Protein AF-A0A3B9YRF9-F1 (afdb_monomer_lite)

Radius of gyration: 16.92 Å; chains: 1; bounding box: 31×39×39 Å

Structure (mmCIF, N/CA/C/O backbone):
data_AF-A0A3B9YRF9-F1
#
_entry.id   AF-A0A3B9YRF9-F1
#
loop_
_atom_site.group_PDB
_atom_site.id
_atom_site.type_symbol
_atom_site.label_atom_id
_atom_site.label_alt_id
_atom_site.label_comp_id
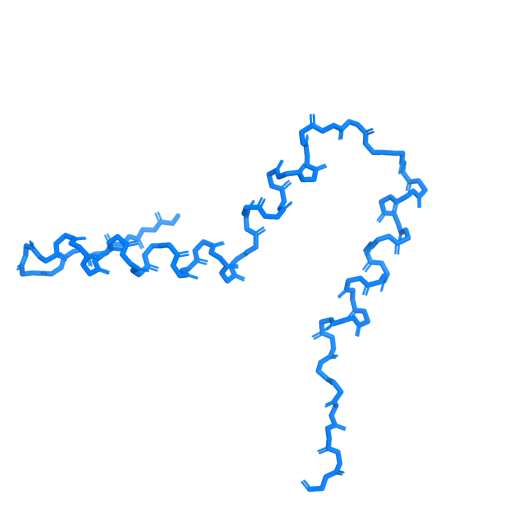_atom_site.label_asym_id
_atom_site.label_entity_id
_atom_site.label_seq_id
_atom_site.pdbx_PDB_ins_code
_atom_site.Cartn_x
_atom_site.Car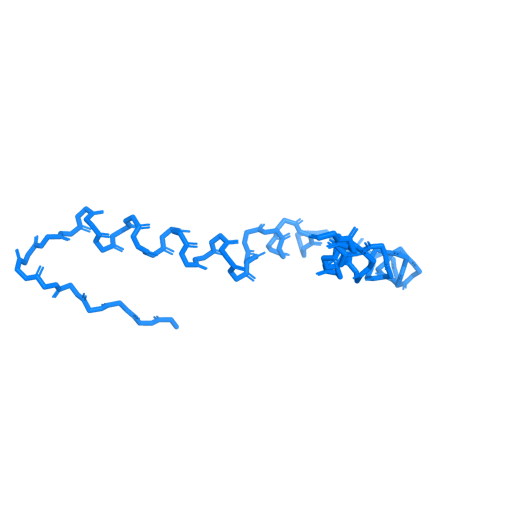tn_y
_atom_site.Cartn_z
_atom_site.occupancy
_atom_site.B_iso_or_equiv
_atom_site.auth_seq_id
_atom_site.auth_comp_id
_atom_site.auth_asym_id
_atom_site.auth_atom_id
_atom_site.pdbx_PDB_model_num
ATOM 1 N N . MET A 1 1 ? -13.175 0.493 -1.925 1.00 67.25 1 MET A N 1
ATOM 2 C CA . MET A 1 1 ? -12.835 0.009 -0.567 1.00 67.25 1 MET A CA 1
ATOM 3 C C . MET A 1 1 ? -13.819 0.625 0.418 1.00 67.25 1 MET A C 1
ATOM 5 O O . MET A 1 1 ? -13.866 1.842 0.484 1.00 67.25 1 MET A O 1
ATOM 9 N N . GLN A 1 2 ? -14.596 -0.172 1.154 1.00 71.69 2 GLN A N 1
ATOM 10 C CA . GLN A 1 2 ? -15.513 0.329 2.188 1.00 71.69 2 GLN A CA 1
ATOM 11 C C . GLN A 1 2 ? -15.201 -0.362 3.520 1.00 71.69 2 GLN A C 1
ATOM 13 O O . GLN A 1 2 ? -14.918 -1.563 3.536 1.00 71.69 2 GLN A O 1
ATOM 18 N N . ILE A 1 3 ? -15.205 0.398 4.616 1.00 76.44 3 ILE A N 1
ATOM 19 C CA . ILE A 1 3 ? -14.990 -0.102 5.980 1.00 76.44 3 ILE A CA 1
ATOM 20 C C . ILE A 1 3 ? -16.157 0.354 6.830 1.00 76.44 3 ILE A C 1
ATOM 22 O O . ILE A 1 3 ? -16.474 1.539 6.873 1.00 76.44 3 ILE A O 1
ATOM 26 N N . VAL A 1 4 ? -16.787 -0.606 7.493 1.00 79.88 4 VAL A N 1
ATOM 27 C CA . VAL A 1 4 ? -17.878 -0.348 8.426 1.00 79.88 4 VAL A CA 1
ATOM 28 C C . VAL A 1 4 ? -17.259 -0.138 9.800 1.00 79.88 4 VAL A C 1
ATOM 30 O O . VAL A 1 4 ? -16.648 -1.055 10.349 1.00 79.88 4 VAL A O 1
ATOM 33 N N . VAL A 1 5 ? -17.385 1.075 10.331 1.00 80.00 5 VAL A N 1
ATOM 34 C CA . VAL A 1 5 ? -17.012 1.385 11.714 1.00 80.00 5 VAL A CA 1
ATOM 35 C C . VAL A 1 5 ? -18.155 0.913 12.603 1.00 80.00 5 VAL A C 1
ATOM 37 O O . VAL A 1 5 ? -19.298 1.309 12.389 1.00 80.00 5 VAL A O 1
ATOM 40 N N . ARG A 1 6 ? -17.861 0.050 13.574 1.00 80.12 6 ARG A N 1
ATOM 41 C CA . ARG A 1 6 ? -18.826 -0.365 14.599 1.00 80.12 6 ARG A CA 1
ATOM 42 C C . ARG A 1 6 ? -18.436 0.281 15.923 1.00 80.12 6 ARG A C 1
ATOM 44 O O . ARG A 1 6 ? -17.247 0.475 16.179 1.00 80.12 6 ARG A O 1
ATOM 51 N N . ASP A 1 7 ? -19.439 0.661 16.707 1.00 78.56 7 ASP A N 1
ATOM 52 C CA . ASP A 1 7 ? -19.277 1.112 18.096 1.00 78.56 7 ASP A CA 1
ATOM 53 C C . ASP A 1 7 ? -18.351 2.330 18.273 1.00 78.56 7 ASP A C 1
ATOM 55 O O . ASP A 1 7 ? -17.628 2.449 19.257 1.00 78.56 7 ASP A O 1
ATOM 59 N N . ASN A 1 8 ? -18.346 3.235 17.286 1.00 76.62 8 ASN A N 1
ATOM 60 C CA . ASN A 1 8 ? -17.518 4.448 17.249 1.00 76.62 8 ASN A CA 1
ATOM 61 C C . ASN A 1 8 ? -15.997 4.198 17.374 1.00 76.62 8 ASN A C 1
ATOM 63 O O . ASN A 1 8 ? -15.223 5.104 17.685 1.00 76.62 8 ASN A O 1
ATOM 67 N N . ASN A 1 9 ? -15.545 2.968 17.112 1.00 80.88 9 ASN A N 1
ATOM 68 C CA . ASN A 1 9 ? -14.163 2.554 17.328 1.00 80.88 9 ASN A CA 1
ATOM 69 C C . ASN A 1 9 ? -13.2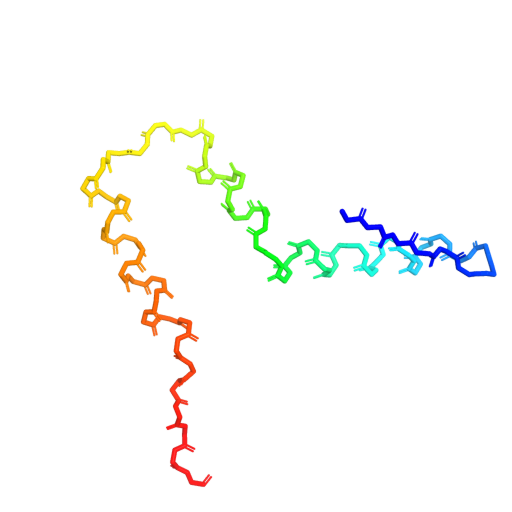88 2.854 16.095 1.00 80.88 9 ASN A C 1
ATOM 71 O O . ASN A 1 9 ? -12.898 1.978 15.314 1.00 80.88 9 ASN A O 1
ATOM 75 N N . ILE A 1 10 ? -13.033 4.146 15.884 1.00 80.12 10 ILE A N 1
ATOM 76 C CA . ILE A 1 10 ? -12.394 4.698 14.680 1.00 80.12 10 ILE A CA 1
ATOM 77 C C . ILE A 1 10 ? -10.953 4.191 14.513 1.00 80.12 10 ILE A C 1
ATOM 79 O O . ILE A 1 10 ? -10.554 3.821 13.407 1.00 80.12 10 ILE A O 1
ATOM 83 N N . ASP A 1 11 ? -10.183 4.084 15.595 1.00 86.06 11 ASP A N 1
ATOM 84 C CA . ASP A 1 11 ? -8.797 3.601 15.545 1.00 86.06 11 ASP A CA 1
ATOM 85 C C . ASP A 1 11 ? -8.686 2.172 15.012 1.00 86.06 11 ASP A C 1
ATOM 87 O O . ASP A 1 11 ? -7.766 1.828 14.259 1.00 86.06 11 ASP A O 1
ATOM 91 N N . GLN A 1 12 ? -9.642 1.318 15.373 1.00 84.62 12 GLN A N 1
ATOM 92 C CA . GLN A 1 12 ? -9.665 -0.059 14.902 1.00 84.62 12 GLN A CA 1
ATOM 93 C C . GLN A 1 12 ? -10.018 -0.124 13.414 1.00 84.62 12 GLN A C 1
ATOM 95 O O . GLN A 1 12 ? -9.387 -0.877 12.665 1.00 84.62 12 GLN A O 1
ATOM 100 N N . ALA A 1 13 ? -10.955 0.712 12.963 1.00 84.12 13 ALA A N 1
ATOM 101 C CA . ALA A 1 13 ? -11.299 0.837 11.553 1.00 84.12 13 ALA A CA 1
ATOM 102 C C . ALA A 1 13 ? -10.121 1.363 10.715 1.00 84.12 13 ALA A C 1
ATOM 104 O O . ALA A 1 13 ? -9.842 0.820 9.644 1.00 84.12 13 ALA A O 1
ATOM 105 N N . LEU A 1 14 ? -9.363 2.338 11.226 1.00 86.19 14 LEU A N 1
ATOM 106 C CA . LEU A 1 14 ? -8.147 2.844 10.580 1.00 86.19 14 LEU A CA 1
ATOM 107 C C . LEU A 1 14 ? -7.044 1.779 10.515 1.00 86.19 14 LEU A C 1
ATOM 109 O O . LEU A 1 14 ? -6.397 1.607 9.477 1.00 86.19 14 LEU A O 1
ATOM 113 N N . LYS A 1 15 ? -6.853 0.997 11.583 1.00 87.19 15 LYS A N 1
ATOM 114 C CA . LYS A 1 15 ? -5.921 -0.142 11.572 1.00 87.19 15 LYS A CA 1
ATOM 115 C C . LYS A 1 15 ? -6.345 -1.214 10.566 1.00 87.19 15 LYS A C 1
ATOM 117 O O . LYS A 1 15 ? -5.491 -1.744 9.851 1.00 87.19 15 LYS A O 1
ATOM 122 N N . ALA A 1 16 ? -7.638 -1.522 10.482 1.00 87.12 16 ALA A N 1
ATOM 123 C CA . ALA A 1 16 ? -8.177 -2.478 9.519 1.00 87.12 16 ALA A CA 1
ATOM 124 C C . ALA A 1 16 ? -8.007 -1.985 8.072 1.00 87.12 16 ALA A C 1
ATOM 126 O O . ALA A 1 16 ? -7.555 -2.752 7.218 1.00 87.12 16 ALA A O 1
ATOM 127 N N . LEU A 1 17 ? -8.270 -0.698 7.815 1.00 86.69 17 LEU A N 1
ATOM 128 C CA . LEU A 1 17 ? -8.021 -0.045 6.527 1.00 86.69 17 LEU A CA 1
ATOM 129 C C . LEU A 1 17 ? -6.563 -0.188 6.111 1.00 86.69 17 LEU A C 1
ATOM 131 O O . LEU A 1 17 ? -6.274 -0.684 5.025 1.00 86.69 17 LEU A O 1
ATOM 135 N N . LYS A 1 18 ? -5.642 0.204 6.998 1.00 85.69 18 LYS A N 1
ATOM 136 C CA . LYS A 1 18 ? -4.203 0.170 6.731 1.00 85.69 18 LYS A CA 1
ATOM 137 C C . LYS A 1 18 ? -3.730 -1.245 6.407 1.00 85.69 18 LYS A C 1
ATOM 139 O O . LYS A 1 18 ? -3.031 -1.435 5.414 1.00 85.69 18 LYS A O 1
ATOM 144 N N . LYS A 1 19 ? -4.152 -2.245 7.190 1.00 86.81 19 LYS A N 1
ATOM 145 C CA . LYS A 1 19 ? -3.818 -3.656 6.929 1.00 86.81 19 LYS A CA 1
ATOM 146 C C . LYS A 1 19 ? -4.363 -4.137 5.585 1.00 86.81 19 LYS A C 1
ATOM 148 O O . LYS A 1 19 ? -3.666 -4.851 4.867 1.00 86.81 19 LYS A O 1
ATOM 153 N N . LYS A 1 20 ? -5.585 -3.742 5.222 1.00 84.94 20 LYS A N 1
ATOM 154 C CA . LYS A 1 20 ? -6.202 -4.138 3.952 1.00 84.94 20 LYS A CA 1
ATOM 155 C C . LYS A 1 20 ? -5.511 -3.481 2.750 1.00 84.94 20 LYS A C 1
ATOM 157 O O . LYS A 1 20 ? -5.159 -4.189 1.814 1.00 84.94 20 LYS A O 1
ATOM 162 N N . LEU A 1 21 ? -5.179 -2.191 2.835 1.00 83.88 21 LEU A N 1
ATOM 163 C CA . LEU A 1 21 ? -4.390 -1.478 1.817 1.00 83.88 21 LEU A CA 1
ATOM 164 C C . LEU A 1 21 ? -2.988 -2.079 1.625 1.00 83.88 21 LEU A C 1
ATOM 166 O O . LEU A 1 21 ? -2.494 -2.178 0.503 1.00 83.88 21 LEU A O 1
ATOM 170 N N . GLN A 1 22 ? -2.338 -2.496 2.717 1.00 82.69 22 GLN A N 1
ATOM 171 C CA . GLN A 1 22 ? -1.048 -3.186 2.651 1.00 82.69 22 GLN A CA 1
ATOM 172 C C . GLN A 1 22 ? -1.167 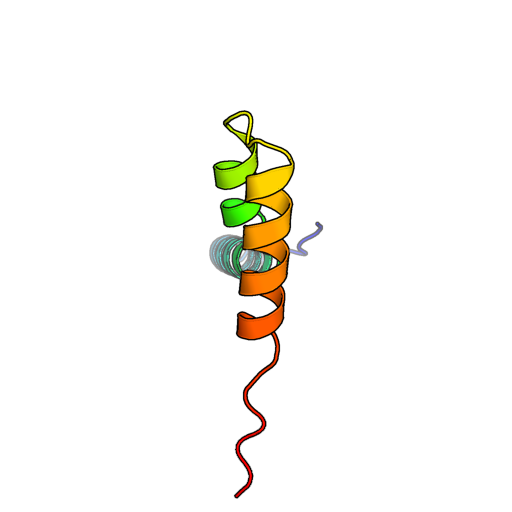-4.552 1.968 1.00 82.69 22 GLN A C 1
ATOM 174 O O . GLN A 1 22 ? -0.306 -4.904 1.166 1.00 82.69 22 GLN A O 1
ATOM 179 N N . ARG A 1 23 ? -2.240 -5.302 2.249 1.00 80.81 23 ARG A N 1
ATOM 180 C CA . ARG A 1 23 ? -2.499 -6.617 1.645 1.00 80.81 23 ARG A CA 1
ATOM 181 C C . ARG A 1 23 ? -2.796 -6.528 0.152 1.00 80.81 23 ARG A C 1
ATOM 183 O O . ARG A 1 23 ? -2.328 -7.366 -0.610 1.00 80.81 23 ARG A O 1
ATOM 190 N N . GLU A 1 24 ? -3.541 -5.505 -0.251 1.00 80.31 24 GLU A N 1
ATOM 191 C CA . GLU A 1 24 ? -3.832 -5.213 -1.657 1.00 80.31 24 GLU A CA 1
ATOM 192 C C . GLU A 1 24 ? -2.585 -4.708 -2.407 1.00 80.31 24 GLU A C 1
ATOM 194 O O . GLU A 1 24 ? -2.547 -4.742 -3.630 1.00 80.31 24 GLU A O 1
ATOM 199 N N . GLY A 1 25 ? -1.526 -4.299 -1.695 1.00 78.12 25 GLY A N 1
ATOM 200 C CA . GLY A 1 25 ? -0.265 -3.871 -2.304 1.00 78.12 25 GLY A CA 1
ATOM 201 C C . GLY A 1 25 ? -0.325 -2.478 -2.935 1.00 78.12 25 GLY A C 1
ATOM 202 O O . GLY A 1 25 ? 0.625 -2.070 -3.600 1.00 78.12 25 GLY A O 1
ATOM 203 N N . LEU A 1 26 ? -1.391 -1.714 -2.679 1.00 76.88 26 LEU A N 1
ATOM 204 C CA . LEU A 1 26 ? -1.641 -0.412 -3.303 1.00 76.88 26 LEU A CA 1
ATOM 205 C C . LEU A 1 26 ? -0.516 0.597 -3.051 1.00 76.88 26 LEU A C 1
ATOM 207 O O . LEU A 1 26 ? -0.138 1.335 -3.951 1.00 76.88 26 LEU A O 1
ATOM 211 N N . PHE A 1 27 ? 0.094 0.598 -1.864 1.00 75.06 27 PHE A N 1
ATOM 212 C CA . PHE A 1 27 ? 1.246 1.468 -1.582 1.00 75.06 27 PHE A CA 1
ATOM 213 C C . PHE A 1 27 ? 2.475 1.130 -2.434 1.00 75.06 27 PHE A C 1
ATOM 215 O O . PHE A 1 27 ? 3.252 2.014 -2.797 1.00 75.06 27 PHE A O 1
ATOM 222 N N . ARG A 1 28 ? 2.652 -0.153 -2.764 1.00 75.06 28 ARG A N 1
ATOM 223 C CA . ARG A 1 28 ? 3.733 -0.613 -3.634 1.00 75.06 28 ARG A CA 1
ATOM 224 C C . ARG A 1 28 ? 3.450 -0.204 -5.076 1.00 75.06 28 ARG A C 1
ATOM 226 O O . ARG A 1 28 ? 4.350 0.316 -5.726 1.00 75.06 28 ARG A O 1
ATOM 233 N N . GLU A 1 29 ? 2.208 -0.344 -5.534 1.00 76.12 29 GLU A N 1
ATOM 234 C CA . GLU A 1 29 ? 1.787 0.128 -6.858 1.00 76.12 29 GLU A CA 1
ATOM 235 C C . GLU A 1 29 ? 1.890 1.647 -7.012 1.00 76.12 29 GLU A C 1
ATOM 237 O O . GLU A 1 29 ? 2.394 2.109 -8.032 1.00 76.12 29 GLU A O 1
ATOM 242 N N . MET A 1 30 ? 1.490 2.428 -6.002 1.00 78.88 30 MET A N 1
ATOM 243 C CA . MET A 1 30 ? 1.627 3.889 -6.023 1.00 78.88 30 MET A CA 1
ATOM 244 C C . MET A 1 30 ? 3.092 4.305 -6.181 1.00 78.88 30 MET A C 1
ATOM 246 O O . MET A 1 30 ? 3.410 5.110 -7.049 1.00 78.88 30 MET A O 1
ATOM 250 N N . LYS A 1 31 ? 4.008 3.708 -5.406 1.00 76.88 31 LYS A N 1
ATOM 251 C CA . LYS A 1 31 ? 5.444 4.011 -5.519 1.00 76.88 31 LYS A CA 1
ATOM 252 C C . LYS A 1 31 ? 6.009 3.642 -6.894 1.00 76.88 31 LYS A C 1
ATOM 254 O O . LYS A 1 31 ? 6.848 4.362 -7.423 1.00 76.88 31 LYS A O 1
ATOM 259 N N . LEU A 1 32 ? 5.545 2.534 -7.464 1.00 72.69 32 LEU A N 1
ATOM 260 C CA . LEU A 1 32 ? 5.977 2.041 -8.772 1.00 72.69 32 LEU A CA 1
ATOM 261 C C . LEU A 1 32 ? 5.428 2.848 -9.949 1.00 72.69 32 LEU A C 1
ATOM 263 O O . LEU A 1 32 ? 6.070 2.908 -10.990 1.00 72.69 32 LEU A O 1
ATOM 267 N N . ARG A 1 33 ? 4.258 3.471 -9.792 1.00 72.25 33 ARG A N 1
ATOM 268 C CA . ARG A 1 33 ? 3.609 4.276 -10.836 1.00 72.25 33 ARG A CA 1
ATOM 269 C C . ARG A 1 33 ? 3.996 5.755 -10.823 1.00 72.25 33 ARG A C 1
ATOM 271 O O . ARG A 1 33 ? 3.627 6.464 -11.750 1.00 72.25 33 ARG A O 1
ATOM 278 N N . ASN A 1 34 ? 4.746 6.213 -9.820 1.00 75.12 34 ASN A N 1
ATOM 279 C CA . ASN A 1 34 ? 5.192 7.608 -9.731 1.00 75.12 34 ASN A CA 1
ATOM 280 C C . ASN A 1 34 ? 6.189 8.010 -10.830 1.00 75.12 34 ASN A C 1
ATOM 282 O O . ASN A 1 34 ? 6.331 9.196 -11.117 1.00 75.12 34 ASN A O 1
ATOM 286 N N . HIS A 1 35 ? 6.879 7.046 -11.443 1.00 75.50 35 HIS A N 1
ATOM 287 C CA . HIS A 1 35 ? 7.868 7.300 -12.486 1.00 75.50 35 HIS A CA 1
ATOM 288 C C . HIS A 1 35 ? 7.616 6.402 -13.697 1.00 75.50 35 HIS A C 1
ATOM 290 O O . HIS A 1 35 ? 7.120 5.283 -13.565 1.00 75.50 35 HIS A O 1
ATOM 296 N N . P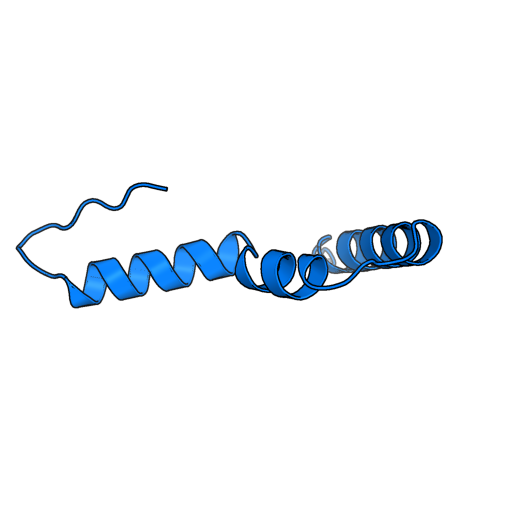HE A 1 36 ? 7.954 6.900 -14.887 1.00 76.25 36 PHE A N 1
ATOM 297 C CA . PHE A 1 36 ? 7.863 6.121 -16.116 1.00 76.25 36 PHE A CA 1
ATOM 298 C C . PHE A 1 36 ? 8.884 4.975 -16.086 1.00 76.25 36 PHE A C 1
ATOM 300 O O . PHE A 1 36 ? 10.088 5.205 -16.147 1.00 76.25 36 PHE A O 1
ATOM 307 N N . GLU A 1 37 ? 8.392 3.742 -15.989 1.00 75.25 37 GLU A N 1
ATOM 308 C CA . GLU A 1 37 ? 9.194 2.519 -16.068 1.00 75.25 37 GLU A CA 1
ATOM 309 C C . GLU A 1 37 ? 9.186 2.002 -17.511 1.00 75.25 37 GLU A C 1
ATOM 311 O O . GLU A 1 37 ? 8.130 1.896 -18.150 1.00 75.25 37 GLU A O 1
ATOM 316 N N . LYS A 1 38 ? 10.360 1.648 -18.044 1.00 84.94 38 LYS A N 1
ATOM 317 C CA . LYS A 1 38 ? 10.467 1.134 -19.410 1.00 84.94 38 LYS A CA 1
ATOM 318 C C . LYS A 1 38 ? 9.688 -0.190 -19.522 1.00 84.94 38 LYS A C 1
ATOM 320 O O . LYS 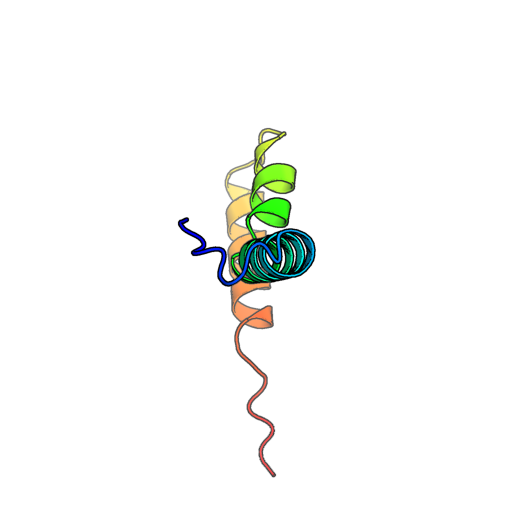A 1 38 ? 9.791 -1.044 -18.639 1.00 84.94 38 LYS A O 1
ATOM 325 N N . PRO A 1 39 ? 8.962 -0.458 -20.626 1.00 80.94 39 PRO A N 1
ATOM 326 C CA . PRO A 1 39 ? 8.142 -1.670 -20.759 1.00 80.94 39 PRO A CA 1
ATOM 327 C C . PRO A 1 39 ? 8.933 -2.990 -20.701 1.00 80.94 39 PRO A C 1
ATOM 329 O O . PRO A 1 39 ? 8.338 -4.053 -20.519 1.00 80.94 39 PRO A O 1
ATOM 332 N N . SER A 1 40 ? 10.257 -2.958 -20.880 1.00 80.88 40 SER A N 1
ATOM 333 C CA . SER A 1 40 ? 11.147 -4.102 -20.641 1.00 80.88 40 SER A CA 1
ATOM 334 C C . SER A 1 40 ? 11.363 -4.382 -19.150 1.00 80.88 40 SER A C 1
ATOM 336 O O . SER A 1 40 ? 11.348 -5.539 -18.741 1.00 80.88 40 SER A O 1
ATOM 338 N N . GLU A 1 41 ? 11.517 -3.337 -18.337 1.00 81.12 41 GLU A N 1
ATOM 339 C CA . GLU A 1 41 ? 11.749 -3.434 -16.890 1.00 81.12 41 GLU A CA 1
ATOM 340 C C . GLU A 1 41 ? 10.474 -3.867 -16.167 1.00 81.12 41 GLU A C 1
ATOM 342 O O . GLU A 1 41 ? 10.506 -4.791 -15.352 1.00 81.12 41 GLU A O 1
ATOM 347 N N . ARG A 1 42 ? 9.325 -3.329 -16.599 1.00 81.00 42 ARG A N 1
ATOM 348 C CA . ARG A 1 42 ? 8.007 -3.756 -16.116 1.00 81.00 42 ARG A CA 1
ATOM 349 C C . ARG A 1 42 ? 7.797 -5.267 -16.283 1.00 81.00 42 ARG A C 1
ATOM 351 O O . ARG A 1 42 ? 7.416 -5.948 -15.335 1.00 81.00 42 ARG A O 1
ATOM 358 N N . ARG A 1 43 ? 8.129 -5.812 -17.463 1.00 81.62 43 ARG A N 1
ATOM 359 C CA . ARG A 1 43 ? 8.034 -7.256 -17.759 1.00 81.62 43 ARG A CA 1
ATOM 360 C C . ARG A 1 43 ? 8.978 -8.105 -16.902 1.00 81.62 43 ARG A C 1
ATOM 362 O O . ARG A 1 43 ? 8.604 -9.205 -16.500 1.00 81.62 43 ARG A O 1
ATOM 369 N N . ALA A 1 44 ? 10.192 -7.630 -16.627 1.00 83.50 44 ALA A N 1
ATOM 370 C CA . ALA A 1 44 ? 11.143 -8.342 -15.770 1.00 83.50 44 ALA A CA 1
ATOM 371 C C . ALA A 1 44 ? 10.658 -8.397 -14.310 1.00 83.50 44 ALA A C 1
ATOM 373 O O . ALA A 1 44 ? 10.716 -9.447 -13.667 1.00 83.50 44 ALA A O 1
ATOM 374 N N . ARG A 1 45 ? 10.106 -7.288 -13.809 1.00 80.19 45 ARG A N 1
ATOM 375 C CA . ARG A 1 45 ? 9.560 -7.179 -12.454 1.00 80.19 45 ARG A CA 1
ATOM 376 C C . ARG A 1 45 ? 8.310 -8.028 -12.247 1.00 80.19 45 ARG A C 1
ATOM 378 O O . ARG A 1 45 ? 8.233 -8.726 -11.243 1.00 80.19 45 ARG A O 1
ATOM 385 N N . GLU A 1 46 ? 7.369 -8.012 -13.190 1.00 81.44 46 GLU A N 1
ATOM 386 C CA . GLU A 1 46 ? 6.159 -8.847 -13.137 1.00 81.44 46 GLU A CA 1
ATOM 387 C C . GLU A 1 46 ? 6.511 -10.339 -13.031 1.00 81.44 46 GLU A C 1
ATOM 389 O O . GLU A 1 46 ? 5.951 -11.053 -12.199 1.00 81.44 46 GLU A O 1
ATOM 394 N N . ARG A 1 47 ? 7.508 -10.797 -13.802 1.00 81.06 47 ARG A N 1
ATOM 395 C CA . ARG A 1 47 ? 8.023 -12.174 -13.716 1.00 81.06 47 ARG A CA 1
ATOM 396 C C . ARG A 1 47 ? 8.628 -12.476 -12.343 1.00 81.06 47 ARG A C 1
ATOM 398 O O . ARG A 1 47 ? 8.314 -13.506 -11.755 1.00 81.06 47 ARG A O 1
ATOM 405 N N . ALA A 1 48 ? 9.451 -11.577 -11.802 1.00 80.38 48 ALA A N 1
ATOM 406 C CA . ALA A 1 48 ? 10.057 -11.751 -10.480 1.00 80.38 48 ALA A CA 1
ATOM 407 C C . ALA A 1 48 ? 9.024 -11.714 -9.332 1.00 80.38 48 ALA A C 1
ATOM 409 O O . ALA A 1 48 ? 9.149 -12.450 -8.352 1.00 80.38 48 ALA A O 1
ATOM 410 N N . GLU A 1 49 ? 7.990 -10.873 -9.438 1.00 79.88 49 GLU A N 1
ATOM 411 C CA . GLU A 1 49 ? 6.897 -10.799 -8.464 1.00 79.88 49 GLU A CA 1
ATOM 412 C C . GLU A 1 49 ? 5.990 -12.032 -8.509 1.00 79.88 49 GLU A C 1
ATOM 414 O O . GLU A 1 49 ? 5.566 -12.483 -7.447 1.00 79.88 49 GLU A O 1
ATOM 419 N N . ALA A 1 50 ? 5.741 -12.611 -9.689 1.00 77.38 50 ALA A N 1
ATOM 420 C CA . ALA A 1 50 ? 4.996 -13.863 -9.828 1.00 77.38 50 ALA A CA 1
ATOM 421 C C . ALA A 1 50 ? 5.712 -15.031 -9.128 1.00 77.38 50 ALA A C 1
ATOM 423 O O . ALA A 1 50 ? 5.090 -15.740 -8.340 1.00 77.38 50 ALA A O 1
ATOM 424 N N . VAL A 1 51 ? 7.029 -15.159 -9.325 1.00 78.50 51 VAL A N 1
ATOM 425 C CA . VAL A 1 51 ? 7.864 -16.185 -8.668 1.00 78.50 51 VAL A CA 1
ATOM 426 C C . VAL A 1 51 ? 7.925 -15.990 -7.147 1.00 78.50 51 VAL A C 1
ATOM 428 O O . VAL A 1 51 ? 7.922 -16.957 -6.393 1.00 78.50 51 VAL A O 1
ATOM 431 N N . ARG A 1 52 ? 7.936 -14.743 -6.659 1.00 72.56 52 ARG A N 1
ATOM 432 C CA . ARG A 1 52 ? 7.856 -14.455 -5.213 1.00 72.56 52 ARG A CA 1
ATOM 433 C C . ARG A 1 52 ? 6.466 -14.686 -4.617 1.00 72.56 52 ARG A C 1
ATOM 435 O O . ARG A 1 52 ? 6.367 -14.904 -3.413 1.00 72.56 52 ARG A O 1
ATOM 442 N N . ARG A 1 53 ? 5.400 -14.557 -5.416 1.00 69.12 53 ARG A N 1
ATOM 443 C CA . ARG A 1 53 ? 4.007 -14.734 -4.975 1.00 69.12 53 ARG A CA 1
ATOM 444 C C . ARG A 1 53 ? 3.577 -16.189 -4.931 1.00 69.12 53 ARG A C 1
ATOM 446 O O . ARG A 1 53 ? 2.666 -16.485 -4.166 1.00 69.12 53 ARG A O 1
ATOM 453 N N . THR A 1 54 ? 4.187 -17.072 -5.716 1.00 70.31 54 THR A N 1
ATOM 454 C CA . THR A 1 54 ? 4.005 -18.511 -5.530 1.00 70.31 54 THR A CA 1
ATOM 455 C C . THR A 1 54 ? 4.626 -18.885 -4.187 1.00 70.31 54 THR A C 1
ATOM 457 O O . THR A 1 54 ? 5.849 -18.796 -4.060 1.00 70.31 54 THR A O 1
ATOM 460 N N . PRO A 1 55 ? 3.829 -19.246 -3.161 1.00 57.78 55 PRO A N 1
ATOM 461 C CA . PRO A 1 55 ? 4.401 -19.762 -1.934 1.00 57.78 55 PRO A CA 1
ATOM 462 C C . PRO A 1 55 ? 5.154 -21.022 -2.339 1.00 57.78 55 PRO A C 1
ATOM 464 O O . PRO A 1 55 ? 4.585 -21.891 -3.001 1.00 57.78 55 PRO A O 1
ATOM 467 N N . SER A 1 56 ? 6.442 -21.095 -2.011 1.00 58.28 56 SER A N 1
ATOM 468 C CA . SER A 1 56 ? 7.166 -22.355 -2.073 1.00 58.28 56 SER A CA 1
ATOM 469 C C . SER A 1 56 ? 6.344 -23.340 -1.254 1.00 58.28 56 SER A C 1
ATOM 471 O O . SER A 1 56 ? 6.260 -23.203 -0.033 1.00 58.28 56 SER A O 1
ATOM 473 N N . HIS A 1 57 ? 5.651 -24.241 -1.945 1.00 55.34 57 HIS A N 1
ATOM 474 C CA . HIS A 1 57 ? 4.940 -25.352 -1.354 1.00 55.34 57 HIS A CA 1
ATOM 475 C C . HIS A 1 57 ? 6.008 -26.149 -0.614 1.00 55.34 57 HIS A C 1
ATOM 477 O O . HIS A 1 57 ? 6.801 -26.863 -1.225 1.00 55.34 57 HIS A O 1
ATOM 483 N N . SER A 1 58 ? 6.131 -25.891 0.686 1.00 57.47 58 SER A N 1
ATOM 484 C CA . SER A 1 58 ? 6.975 -26.661 1.574 1.00 57.47 58 SER A CA 1
ATOM 485 C C . SER A 1 58 ? 6.325 -28.029 1.667 1.00 57.47 58 SER A C 1
ATOM 487 O O . SER A 1 58 ? 5.393 -28.240 2.435 1.00 57.47 58 SER A O 1
ATOM 489 N N . THR A 1 59 ? 6.779 -28.925 0.803 1.00 57.91 59 THR A N 1
ATOM 490 C CA . THR A 1 59 ? 6.710 -30.363 0.999 1.00 57.91 59 THR A CA 1
ATOM 491 C C . THR A 1 59 ? 7.319 -30.674 2.366 1.00 57.91 59 THR A C 1
ATOM 493 O O . THR A 1 59 ? 8.540 -30.635 2.486 1.00 57.91 59 THR A O 1
ATOM 496 N N . THR A 1 60 ? 6.488 -30.874 3.394 1.00 47.09 60 THR A N 1
ATOM 497 C CA . THR A 1 60 ? 6.638 -31.756 4.577 1.00 47.09 60 THR A CA 1
ATOM 498 C C . THR A 1 60 ? 5.396 -31.586 5.447 1.00 47.09 60 THR A C 1
ATOM 500 O O . THR A 1 60 ? 5.043 -30.420 5.736 1.00 47.09 60 THR A O 1
#

Secondary structure (DSSP, 8-state):
------TT-HHHHHHHHHHHHHHHTHHHHHHHHSS---HHHHHHHHHHHHHHHS------

pLDDT: mean 77.02, std 8.54, range [47.09, 87.19]

Sequence (60 aa):
MQIVVRDNNIDQALKALKKKLQREGLFREMKLRNHFEKPSERRARERAEAVRRTPSHSTT

Foldseek 3Di:
DDFDDPPVPVVVSVVVVVVVCVVVCVVVVVVVPPDDDDPVVVVVVVVVVVVVPPPPPPDD